Protein AF-A0A2G1YRS0-F1 (afdb_monomer)

Mean predicted aligned error: 4.76 Å

Foldseek 3Di:
DVVVVLVVQLVVQLVVQVVCVVVVVFPPPDHSNRLSCVVVCLQVVQVVVCVVPVNPCSNVVSVVVSCVVRVD

Solvent-accessible surface area (backbone atoms only — not comparable to full-atom values): 3996 Å² total; per-residue (Å²): 120,67,66,62,53,51,54,48,51,47,51,55,44,22,51,52,45,47,49,34,36,72,75,61,68,32,72,73,89,56,54,35,66,56,51,33,51,49,52,54,49,50,55,54,49,30,54,56,48,23,72,73,67,77,35,87,56,44,58,59,52,52,51,52,52,52,33,59,74,51,77,92

Secondary structure (DSSP, 8-state):
-HHHHHHHHHHHHHHHHHHHHHHTSS-TTS-HHHHHHHHHHHHHHHHHHHHHHT-TTHHHHHHHHHHHHTT-

pLDDT: mean 87.88, std 8.65, range [50.28, 98.06]

Nearest PDB structures (foldseek):
  4yze-assembly2_D  TM=8.943E-01  e=5.528E-01  Escherichia coli K-12
  3eup-assembly1_B  TM=8.386E-01  e=1.197E+00  Cytophaga hutchinsonii ATCC 33406
  5h9t-assembly3_F  TM=7.860E-01  e=2.003E+00  Pseudomonas aeruginosa PAO1
  5h9t-assembly2_D  TM=7.901E-01  e=2.278E+00  Pseudomonas aeruginosa PAO1
  5h9t-assembly4_H  TM=7.851E-01  e=2.947E+00  Pseudomonas aeruginosa PAO1

Radius of gyration: 13.39 Å; Cα contacts (8 Å, |Δi|>4): 46; chains: 1; bounding box: 28×30×33 Å

Sequence (72 aa):
MSDQNFAHLYGLLCDVIREAQKTGDISPRLTPETLAKLFISSIQGGYVLARIGDDDNIHQEIAGSLYELLDL

Structure (mmCIF, N/CA/C/O backbone):
data_AF-A0A2G1YRS0-F1
#
_entry.id   AF-A0A2G1YRS0-F1
#
loop_
_atom_site.group_PDB
_atom_site.id
_atom_site.type_symbol
_atom_site.label_atom_id
_atom_site.label_alt_id
_atom_site.label_comp_id
_atom_site.label_asym_id
_atom_site.label_entity_id
_atom_site.label_seq_id
_atom_site.pdbx_PDB_ins_code
_atom_site.Cartn_x
_atom_site.Cartn_y
_atom_site.Cartn_z
_atom_site.occupancy
_atom_site.B_iso_or_equiv
_atom_site.auth_seq_id
_atom_site.auth_comp_id
_atom_site.auth_asym_id
_atom_site.auth_atom_id
_atom_site.pdbx_PDB_model_num
ATOM 1 N N . MET A 1 1 ? -0.777 18.552 -11.850 1.00 50.28 1 MET A N 1
ATOM 2 C CA . MET A 1 1 ? -1.832 17.514 -11.952 1.00 50.28 1 MET A CA 1
ATOM 3 C C . MET A 1 1 ? -1.422 16.183 -11.320 1.00 50.28 1 MET A C 1
ATOM 5 O O . MET A 1 1 ? -2.301 15.542 -10.769 1.00 50.28 1 MET A O 1
ATOM 9 N N . SER A 1 2 ? -0.145 15.766 -11.334 1.00 62.38 2 SER A N 1
ATOM 10 C CA . SER A 1 2 ? 0.292 14.506 -10.694 1.00 62.38 2 SER A CA 1
ATOM 11 C C . SER A 1 2 ? 0.069 14.472 -9.179 1.00 62.38 2 SER A C 1
ATOM 13 O O . SER A 1 2 ? -0.441 13.485 -8.663 1.00 62.38 2 SER A O 1
ATOM 15 N N . ASP A 1 3 ? 0.399 15.554 -8.472 1.00 71.50 3 ASP A N 1
ATOM 16 C CA . ASP A 1 3 ? 0.490 15.519 -7.004 1.00 71.50 3 ASP A CA 1
ATOM 17 C C . ASP A 1 3 ? -0.874 15.394 -6.321 1.00 71.50 3 ASP A C 1
ATOM 19 O O . ASP A 1 3 ? -1.009 14.694 -5.322 1.00 71.50 3 ASP A O 1
ATOM 23 N N . GLN A 1 4 ? -1.912 16.003 -6.900 1.00 79.88 4 GLN A N 1
ATOM 24 C CA . GLN A 1 4 ? -3.290 15.845 -6.427 1.00 79.88 4 GLN A CA 1
ATOM 25 C C . GLN A 1 4 ? -3.802 14.418 -6.626 1.00 79.88 4 GLN A C 1
ATOM 27 O O . GLN A 1 4 ? -4.464 13.885 -5.741 1.00 79.88 4 GLN A O 1
ATOM 32 N N . ASN A 1 5 ? -3.458 13.780 -7.748 1.00 84.69 5 ASN A N 1
ATOM 33 C CA . ASN A 1 5 ? -3.858 12.400 -8.013 1.00 84.69 5 ASN A CA 1
ATOM 34 C C . ASN A 1 5 ? -3.152 11.428 -7.061 1.00 84.69 5 ASN A C 1
ATOM 36 O O . ASN A 1 5 ? -3.789 10.510 -6.554 1.00 84.69 5 ASN A O 1
ATOM 40 N N . PHE A 1 6 ? -1.869 11.657 -6.761 1.00 83.75 6 PHE A N 1
ATOM 41 C CA . PHE A 1 6 ? -1.140 10.859 -5.773 1.00 83.75 6 PHE A CA 1
ATOM 42 C C . PHE A 1 6 ? -1.672 11.053 -4.358 1.00 83.75 6 PHE A C 1
ATOM 44 O O . PHE A 1 6 ? -1.872 10.070 -3.651 1.00 83.75 6 PHE A O 1
ATOM 51 N N . ALA A 1 7 ? -1.949 12.293 -3.953 1.00 89.06 7 ALA A N 1
ATOM 52 C CA . ALA A 1 7 ? -2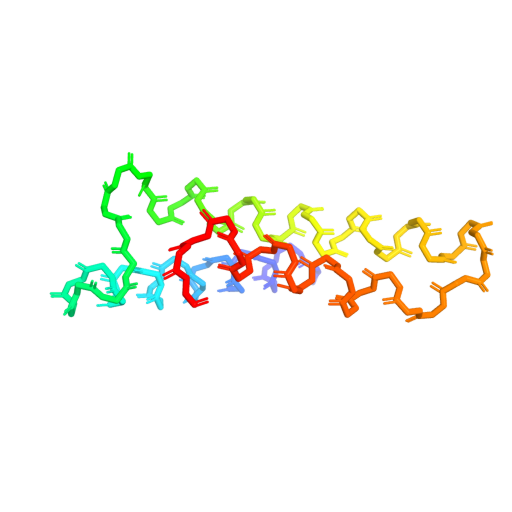.555 12.569 -2.655 1.00 89.06 7 ALA A CA 1
ATOM 53 C C . ALA A 1 7 ? -3.940 11.914 -2.529 1.00 89.06 7 ALA A C 1
ATOM 55 O O . ALA A 1 7 ? -4.266 11.353 -1.483 1.00 89.06 7 ALA A O 1
ATOM 56 N N . HIS A 1 8 ? -4.732 11.938 -3.604 1.00 91.62 8 HIS A N 1
ATOM 57 C CA . HIS A 1 8 ? -6.038 11.293 -3.641 1.00 91.62 8 HIS A CA 1
ATOM 58 C C . HIS A 1 8 ? -5.933 9.764 -3.554 1.00 91.62 8 HIS A C 1
ATOM 60 O O . HIS A 1 8 ? -6.589 9.161 -2.708 1.00 91.62 8 HIS A O 1
ATOM 66 N N . LEU A 1 9 ? -5.062 9.146 -4.360 1.00 90.69 9 LEU A N 1
ATOM 67 C CA . LEU A 1 9 ? -4.802 7.704 -4.317 1.00 90.69 9 LEU A CA 1
ATOM 68 C C . LEU A 1 9 ? -4.310 7.262 -2.936 1.00 90.69 9 LEU A C 1
ATOM 70 O O . LEU A 1 9 ? -4.785 6.266 -2.401 1.00 90.69 9 LEU A O 1
ATOM 74 N N . TYR A 1 10 ? -3.383 8.016 -2.348 1.00 94.94 10 TYR A N 1
ATOM 75 C CA . TYR A 1 10 ? -2.884 7.757 -1.004 1.00 94.94 10 TYR A CA 1
ATOM 76 C C . TYR A 1 10 ? -4.010 7.781 0.038 1.00 94.94 10 TYR A C 1
ATOM 78 O O . TYR A 1 10 ? -4.078 6.881 0.873 1.00 94.94 10 TYR A O 1
ATOM 86 N N . GLY A 1 11 ? -4.911 8.767 -0.038 1.00 97.06 11 GLY A N 1
ATOM 87 C CA . GLY A 1 11 ? -6.087 8.848 0.831 1.00 97.06 11 GLY A CA 1
ATOM 88 C C . GLY A 1 11 ? -6.991 7.621 0.706 1.00 97.06 11 GLY A C 1
ATOM 89 O O . GLY A 1 11 ? -7.267 6.968 1.709 1.00 97.06 11 GLY A O 1
ATOM 90 N N . LEU A 1 12 ? -7.361 7.253 -0.526 1.00 96.62 12 LEU A N 1
ATOM 91 C CA . LEU A 1 12 ? -8.178 6.064 -0.799 1.00 96.62 12 LEU A CA 1
ATOM 92 C C . LEU A 1 12 ? -7.532 4.787 -0.250 1.00 96.62 12 LEU A C 1
ATOM 94 O O . LEU A 1 12 ? -8.201 3.959 0.360 1.00 96.62 12 LEU A O 1
ATOM 98 N N . LEU A 1 13 ?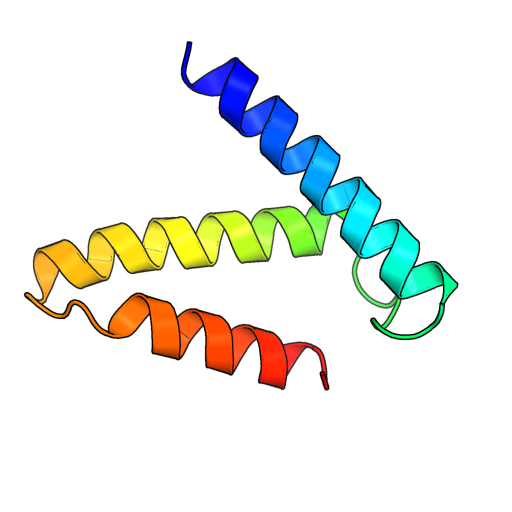 -6.219 4.642 -0.429 1.00 95.56 13 LEU A N 1
ATOM 99 C CA . LEU A 1 13 ? -5.488 3.471 0.038 1.00 95.56 13 LEU A CA 1
ATOM 100 C C . LEU A 1 13 ? -5.456 3.398 1.571 1.00 95.56 13 LEU A C 1
ATOM 102 O O . LEU A 1 13 ? -5.672 2.330 2.139 1.00 95.56 13 LEU A O 1
ATOM 106 N N . CYS A 1 14 ? -5.256 4.534 2.249 1.00 97.69 14 CYS A N 1
ATOM 107 C CA . CYS A 1 14 ? -5.346 4.607 3.708 1.00 97.69 14 CYS A CA 1
ATOM 108 C C . CYS A 1 14 ? -6.738 4.210 4.210 1.00 97.69 14 CYS A C 1
ATOM 110 O O . CYS A 1 14 ? -6.848 3.533 5.232 1.00 97.69 14 CYS A O 1
ATOM 112 N N . ASP A 1 15 ? -7.794 4.624 3.511 1.00 98.06 15 ASP A N 1
ATOM 113 C CA . ASP A 1 15 ? -9.167 4.309 3.895 1.00 98.06 15 ASP A CA 1
ATOM 114 C C . ASP A 1 15 ? -9.463 2.810 3.766 1.00 98.06 15 ASP A C 1
ATOM 116 O O . ASP A 1 15 ? -9.973 2.219 4.718 1.00 98.06 15 ASP A O 1
ATOM 120 N N . VAL A 1 16 ? -9.042 2.179 2.664 1.00 96.69 16 VAL A N 1
ATOM 121 C CA . VAL A 1 16 ? -9.186 0.727 2.452 1.00 96.69 16 VAL A CA 1
ATOM 122 C C . VAL A 1 16 ? -8.400 -0.073 3.489 1.00 96.69 16 VAL A C 1
ATOM 124 O O . VAL A 1 16 ? -8.937 -1.000 4.089 1.00 96.69 16 VAL A O 1
ATOM 127 N N . ILE A 1 17 ? -7.145 0.300 3.766 1.00 95.81 17 ILE A N 1
ATOM 128 C CA . ILE A 1 17 ? -6.336 -0.388 4.785 1.00 95.81 17 ILE A CA 1
ATOM 129 C C . ILE A 1 17 ? -6.985 -0.250 6.164 1.00 95.81 17 ILE A C 1
ATOM 131 O O . ILE A 1 17 ? -7.040 -1.211 6.929 1.00 95.81 17 ILE A O 1
ATOM 135 N N . ARG A 1 18 ? -7.515 0.934 6.486 1.00 97.50 18 ARG A N 1
ATOM 136 C CA . ARG A 1 18 ? -8.213 1.166 7.753 1.00 97.50 18 ARG A CA 1
ATOM 137 C C . ARG A 1 18 ? -9.483 0.324 7.863 1.00 97.50 18 ARG A C 1
ATOM 139 O O . ARG A 1 18 ? -9.813 -0.114 8.961 1.00 97.50 18 ARG A O 1
ATOM 146 N N . GLU A 1 19 ? -10.209 0.127 6.769 1.00 97.19 19 GLU A N 1
ATOM 147 C CA . GLU A 1 19 ? -11.373 -0.758 6.727 1.00 97.19 19 GLU A CA 1
ATOM 148 C C . GLU A 1 19 ? -10.974 -2.220 6.954 1.00 97.19 19 GLU A C 1
ATOM 150 O O . GLU A 1 19 ? -11.499 -2.844 7.873 1.00 97.19 19 GLU A O 1
ATOM 155 N N . ALA A 1 20 ? -9.966 -2.712 6.233 1.00 94.19 20 ALA A N 1
ATOM 156 C CA . ALA A 1 20 ? -9.441 -4.069 6.390 1.00 94.19 20 ALA A CA 1
ATOM 157 C C . ALA A 1 20 ? -8.889 -4.341 7.806 1.00 94.19 20 ALA A C 1
ATOM 159 O O . ALA A 1 20 ? -9.032 -5.428 8.360 1.00 94.19 20 ALA A O 1
ATOM 160 N N . GLN A 1 21 ? -8.292 -3.336 8.454 1.00 95.50 21 GLN A N 1
ATOM 161 C CA . GLN A 1 21 ? -7.861 -3.448 9.852 1.00 95.50 21 GLN A CA 1
ATOM 162 C C . GLN A 1 21 ? -9.036 -3.511 10.838 1.00 95.50 21 GLN A C 1
ATOM 164 O O . GLN A 1 21 ? -8.916 -4.132 11.893 1.00 95.50 21 GLN A O 1
ATOM 169 N N . LYS A 1 22 ? -10.176 -2.879 10.522 1.00 96.62 22 LYS A N 1
ATOM 170 C CA . LYS A 1 22 ? -11.389 -2.956 11.355 1.00 96.62 22 LYS A CA 1
ATOM 171 C C . LYS A 1 22 ? -12.069 -4.317 11.248 1.00 96.62 22 LYS A C 1
ATOM 173 O O . LYS A 1 22 ? -12.631 -4.771 12.241 1.00 96.62 22 LYS A O 1
ATOM 178 N N . THR A 1 23 ? -12.046 -4.937 10.069 1.00 95.44 23 THR A N 1
ATOM 179 C CA . THR A 1 23 ? -12.595 -6.284 9.838 1.00 95.44 23 THR A CA 1
ATOM 180 C C . THR A 1 23 ? -11.667 -7.388 10.340 1.00 95.44 23 THR A C 1
ATOM 182 O O . THR A 1 23 ? -12.124 -8.502 10.578 1.00 95.44 23 THR A O 1
ATOM 185 N N . GLY A 1 24 ? -10.396 -7.060 10.589 1.00 92.94 24 GLY A N 1
ATOM 186 C CA . GLY A 1 24 ? -9.377 -8.001 11.051 1.00 92.94 24 GLY A CA 1
ATOM 187 C C . GLY A 1 24 ? -8.648 -8.716 9.914 1.00 92.94 24 GLY A C 1
ATOM 188 O O . GLY A 1 24 ? -7.820 -9.575 10.200 1.00 92.94 24 GLY A O 1
ATOM 189 N N . ASP A 1 25 ? -8.914 -8.336 8.661 1.00 90.88 25 ASP A N 1
ATOM 190 C CA . ASP A 1 25 ? -8.263 -8.896 7.473 1.00 90.88 25 ASP A CA 1
ATOM 191 C C . ASP A 1 25 ? -6.787 -8.479 7.397 1.00 90.88 25 ASP A C 1
ATOM 193 O O . ASP A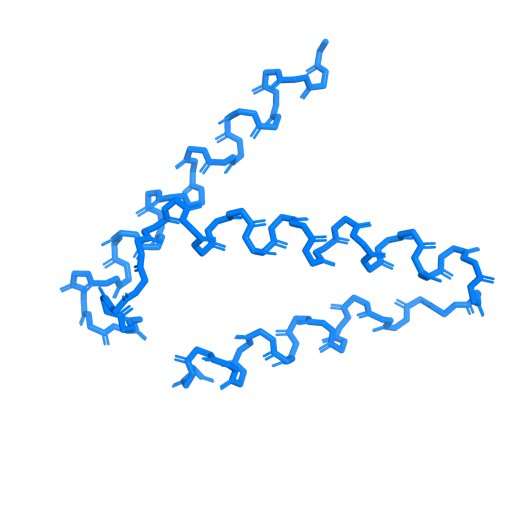 1 25 ? -5.953 -9.230 6.912 1.00 90.88 25 ASP A O 1
ATOM 197 N N . ILE A 1 26 ? -6.440 -7.289 7.904 1.00 90.69 26 ILE A N 1
ATOM 198 C CA . ILE A 1 26 ? -5.054 -6.805 7.978 1.00 90.69 26 ILE A CA 1
ATOM 199 C C . ILE A 1 26 ? -4.672 -6.511 9.428 1.00 90.69 26 ILE A C 1
ATOM 201 O O . ILE A 1 26 ? -5.411 -5.877 10.183 1.00 90.69 26 ILE A O 1
ATOM 205 N N . SER A 1 27 ? -3.457 -6.904 9.812 1.00 88.94 27 SER A N 1
ATOM 206 C CA . SER A 1 27 ? -2.902 -6.617 11.136 1.00 88.94 27 SER A CA 1
ATOM 207 C C . SER A 1 27 ? -2.803 -5.103 11.419 1.00 88.94 27 SER A C 1
ATOM 209 O O . SER A 1 27 ? -2.214 -4.360 10.625 1.00 88.94 27 SER A O 1
ATOM 211 N N . PRO A 1 28 ? -3.273 -4.610 12.584 1.00 9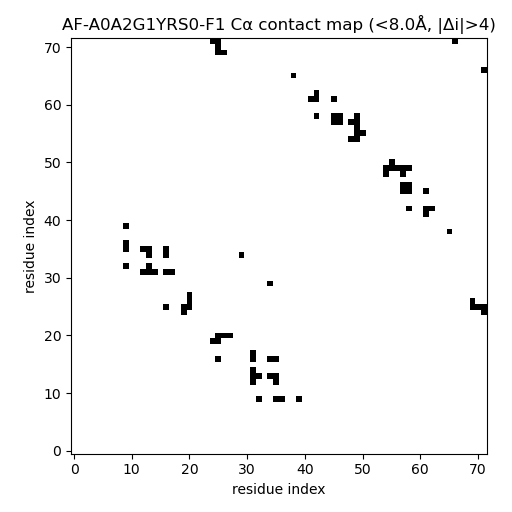1.69 28 PRO A N 1
ATOM 212 C CA . PRO A 1 28 ? -3.185 -3.196 12.955 1.00 91.69 28 PRO A CA 1
ATOM 213 C C . PRO A 1 28 ? -1.805 -2.784 13.503 1.00 91.69 28 PRO A C 1
ATOM 215 O O . PRO A 1 28 ? -1.663 -1.707 14.080 1.00 91.69 28 PRO A O 1
ATOM 218 N N . ARG A 1 29 ? -0.772 -3.633 13.369 1.00 90.50 29 ARG A N 1
ATOM 219 C CA . ARG A 1 29 ? 0.591 -3.351 13.867 1.00 90.50 29 ARG A CA 1
ATOM 220 C C . ARG A 1 29 ? 1.266 -2.179 13.155 1.00 90.50 29 ARG A C 1
ATOM 222 O O . ARG A 1 29 ? 2.114 -1.518 13.751 1.00 90.50 29 ARG A O 1
ATOM 229 N N . LEU A 1 30 ? 0.911 -1.941 11.895 1.00 90.56 30 LEU A N 1
ATOM 230 C CA . LEU A 1 30 ? 1.369 -0.801 11.106 1.00 90.56 30 LEU A CA 1
ATOM 231 C C . LEU A 1 30 ? 0.201 0.149 10.865 1.00 90.56 30 LEU A C 1
ATOM 233 O O . LEU A 1 30 ? -0.939 -0.282 10.696 1.00 90.56 30 LEU A O 1
ATOM 237 N N . THR A 1 31 ? 0.480 1.450 10.827 1.00 95.62 31 THR A N 1
ATOM 238 C CA . THR A 1 31 ? -0.569 2.431 10.536 1.00 95.62 31 THR A CA 1
ATOM 239 C C . THR A 1 31 ? -1.005 2.335 9.068 1.00 95.62 31 THR A C 1
ATOM 241 O O . THR A 1 31 ? -0.164 2.021 8.212 1.00 95.62 31 THR A O 1
ATOM 244 N N . PRO A 1 32 ? -2.271 2.658 8.740 1.00 96.31 32 PRO A N 1
ATOM 245 C CA . PRO A 1 32 ? -2.734 2.729 7.354 1.00 96.31 32 PRO A CA 1
ATOM 246 C C . PRO A 1 32 ? -1.839 3.594 6.463 1.00 96.31 32 PRO A C 1
ATOM 248 O O . PRO A 1 32 ? -1.525 3.220 5.339 1.00 96.31 32 PRO A O 1
ATOM 251 N N . GLU A 1 33 ? -1.352 4.713 6.995 1.00 96.62 33 GLU A N 1
ATOM 252 C CA . GLU A 1 33 ? -0.452 5.647 6.319 1.00 96.62 33 GLU A CA 1
ATOM 253 C C . GLU A 1 33 ? 0.899 5.011 5.971 1.00 96.62 33 GLU A C 1
ATOM 255 O O . GLU A 1 33 ? 1.463 5.261 4.904 1.00 96.62 33 GLU A O 1
ATOM 260 N N . THR A 1 34 ? 1.432 4.191 6.879 1.00 94.44 34 THR A N 1
ATOM 261 C CA . THR A 1 34 ? 2.714 3.504 6.689 1.00 94.44 34 THR A CA 1
ATOM 262 C C . THR A 1 34 ? 2.583 2.424 5.621 1.00 94.44 34 THR A C 1
ATOM 264 O O . THR A 1 34 ? 3.400 2.371 4.702 1.00 94.44 34 THR A O 1
ATOM 267 N N . LEU A 1 35 ? 1.524 1.615 5.696 1.00 93.62 35 LEU A N 1
ATOM 268 C CA . LEU A 1 35 ? 1.224 0.581 4.704 1.00 93.62 35 LEU A CA 1
ATOM 269 C C . LEU A 1 35 ? 0.924 1.179 3.322 1.00 93.62 35 LEU A C 1
ATOM 271 O O . LEU A 1 35 ? 1.462 0.712 2.322 1.00 93.62 35 LEU A O 1
ATOM 275 N N . ALA A 1 36 ? 0.157 2.268 3.252 1.00 94.38 36 ALA A N 1
ATOM 276 C CA . ALA A 1 36 ? -0.132 2.945 1.992 1.00 94.38 36 ALA A CA 1
ATOM 277 C C . ALA A 1 36 ? 1.145 3.473 1.316 1.00 94.38 36 ALA A C 1
ATOM 279 O O . ALA A 1 36 ? 1.335 3.291 0.112 1.00 94.38 36 ALA A O 1
ATOM 280 N N . LYS A 1 37 ? 2.057 4.087 2.085 1.00 93.50 37 LYS A N 1
ATOM 281 C CA . LYS A 1 37 ? 3.364 4.521 1.565 1.00 93.50 37 LYS A CA 1
ATOM 282 C C . LYS A 1 37 ? 4.202 3.346 1.085 1.00 93.50 37 LYS A C 1
ATOM 284 O O . LYS A 1 37 ? 4.841 3.473 0.043 1.00 93.50 37 LYS A O 1
ATOM 289 N N . LEU A 1 38 ? 4.199 2.235 1.822 1.00 92.06 38 LEU A N 1
ATOM 290 C CA . LEU A 1 38 ? 4.910 1.020 1.437 1.00 92.06 38 LEU A CA 1
ATOM 291 C C . LEU A 1 38 ? 4.408 0.509 0.083 1.00 92.06 38 LEU A C 1
ATOM 293 O O . LEU A 1 38 ? 5.208 0.382 -0.836 1.00 92.06 38 LEU A O 1
ATOM 297 N N . PHE A 1 39 ? 3.098 0.312 -0.082 1.00 90.50 39 PHE A N 1
ATOM 298 C CA . PHE A 1 39 ? 2.525 -0.173 -1.342 1.00 90.50 39 PHE A CA 1
ATOM 299 C C . PHE A 1 39 ? 2.828 0.753 -2.518 1.00 90.50 39 PHE A C 1
ATOM 301 O O . PHE A 1 39 ? 3.300 0.291 -3.555 1.00 90.50 39 PHE A O 1
ATOM 308 N N . ILE A 1 40 ? 2.613 2.063 -2.357 1.00 90.56 40 ILE A N 1
ATOM 309 C CA . ILE A 1 40 ? 2.887 3.038 -3.422 1.00 90.56 40 ILE A CA 1
ATOM 310 C C . ILE A 1 40 ? 4.370 3.008 -3.803 1.00 90.56 40 ILE A C 1
ATOM 312 O O . ILE A 1 40 ? 4.692 2.957 -4.989 1.00 90.56 40 ILE A O 1
ATOM 316 N N . SER A 1 41 ? 5.265 3.001 -2.812 1.00 91.06 41 SER A N 1
ATOM 317 C CA . SER A 1 41 ? 6.712 2.989 -3.051 1.00 91.06 41 SER A CA 1
ATOM 318 C C . SER A 1 41 ? 7.162 1.696 -3.728 1.00 91.06 41 SER A C 1
ATOM 320 O O . SER A 1 41 ? 7.962 1.753 -4.657 1.00 91.06 41 SER A O 1
ATOM 322 N N . SER A 1 42 ? 6.621 0.545 -3.320 1.00 90.50 42 SER A N 1
ATOM 323 C CA . SER A 1 42 ? 6.923 -0.751 -3.932 1.00 90.50 42 SER A CA 1
ATOM 324 C C . SER A 1 42 ? 6.445 -0.820 -5.381 1.00 90.50 42 SER A C 1
ATOM 326 O O . SER A 1 42 ? 7.207 -1.224 -6.252 1.00 90.50 42 SER A O 1
ATOM 328 N N . ILE A 1 43 ? 5.224 -0.363 -5.677 1.00 86.44 43 ILE A N 1
ATOM 329 C CA . ILE A 1 43 ? 4.689 -0.345 -7.048 1.00 86.44 43 ILE A CA 1
ATOM 330 C C . ILE A 1 43 ? 5.502 0.607 -7.938 1.00 86.44 43 ILE A C 1
ATOM 332 O O . ILE A 1 43 ? 5.868 0.246 -9.058 1.00 86.44 43 ILE A O 1
ATOM 336 N N . GLN A 1 44 ? 5.815 1.811 -7.446 1.00 87.12 44 GLN A N 1
ATOM 337 C CA . GLN A 1 44 ? 6.615 2.790 -8.189 1.00 87.12 44 GLN A CA 1
ATOM 338 C C . GLN A 1 44 ? 8.053 2.313 -8.410 1.00 87.12 44 GLN A C 1
ATOM 340 O O . GLN A 1 44 ? 8.575 2.441 -9.516 1.00 87.12 44 GLN A O 1
ATOM 345 N N . GLY A 1 45 ? 8.683 1.740 -7.383 1.00 88.44 45 GLY A N 1
ATOM 346 C CA . GLY A 1 45 ? 10.008 1.135 -7.488 1.00 88.44 45 GLY A CA 1
ATOM 347 C C . GLY A 1 45 ? 10.017 -0.027 -8.478 1.00 88.44 45 GLY A C 1
ATOM 348 O O . GLY A 1 45 ? 10.889 -0.082 -9.341 1.00 88.44 45 GLY A O 1
ATOM 349 N N . GLY A 1 46 ? 8.994 -0.884 -8.427 1.00 87.25 46 GLY A N 1
ATOM 350 C CA . GLY A 1 46 ? 8.775 -1.962 -9.389 1.00 87.25 46 GLY A CA 1
ATOM 351 C C . GLY A 1 46 ? 8.696 -1.467 -10.825 1.00 87.25 46 GLY A C 1
ATOM 352 O O . GLY A 1 46 ? 9.377 -2.004 -11.687 1.00 87.25 46 GLY A O 1
ATOM 353 N N . TYR A 1 47 ? 7.959 -0.382 -11.076 1.00 86.12 47 TYR A N 1
ATOM 354 C CA . TYR A 1 47 ? 7.861 0.208 -12.417 1.00 86.12 47 TYR A CA 1
ATOM 355 C C . TYR A 1 47 ? 9.222 0.676 -12.948 1.00 86.12 47 TYR A C 1
ATOM 357 O O . TYR A 1 47 ? 9.550 0.483 -14.120 1.00 86.12 47 TYR A O 1
ATOM 365 N N . VAL A 1 48 ? 10.034 1.293 -12.085 1.00 89.25 48 VAL A N 1
ATOM 366 C CA . VAL A 1 48 ? 11.389 1.729 -12.448 1.00 89.25 48 VAL A CA 1
ATOM 367 C C . VAL A 1 48 ? 12.281 0.524 -12.751 1.00 89.25 48 VAL A C 1
ATOM 369 O O . VAL A 1 48 ? 12.999 0.541 -13.748 1.00 89.25 48 VAL A O 1
ATOM 372 N N . LEU A 1 49 ? 12.218 -0.519 -11.923 1.00 87.25 49 LEU A N 1
ATOM 373 C CA . LEU A 1 49 ? 13.022 -1.729 -12.083 1.00 87.25 49 LEU A CA 1
ATOM 374 C C . LEU A 1 49 ? 12.626 -2.538 -13.327 1.00 87.25 49 LEU A C 1
ATOM 376 O O . LEU A 1 49 ? 13.522 -2.902 -14.085 1.00 87.25 49 LEU A O 1
ATOM 380 N N . ALA A 1 50 ? 11.326 -2.723 -13.599 1.00 88.81 50 ALA A N 1
ATOM 381 C CA . ALA A 1 50 ? 10.811 -3.343 -14.830 1.00 88.81 50 ALA A CA 1
ATOM 382 C C . ALA A 1 50 ? 11.444 -2.714 -16.068 1.00 88.81 50 ALA A C 1
ATOM 3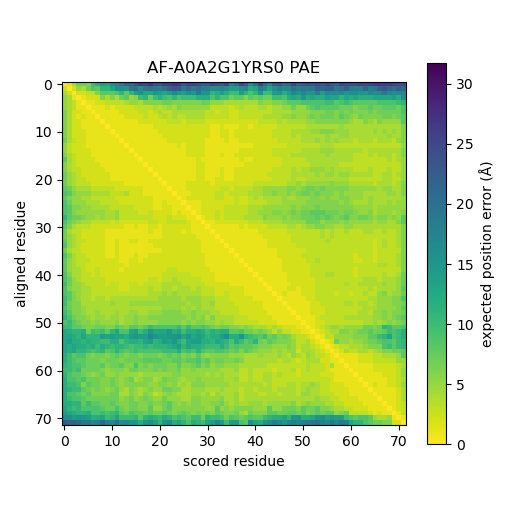84 O O . ALA A 1 50 ? 11.974 -3.390 -16.946 1.00 88.81 50 ALA A O 1
ATOM 385 N N . ARG A 1 51 ? 11.446 -1.379 -16.103 1.00 87.25 51 ARG A N 1
ATOM 386 C CA . ARG A 1 51 ? 11.931 -0.618 -17.250 1.00 87.25 51 ARG A CA 1
ATOM 387 C 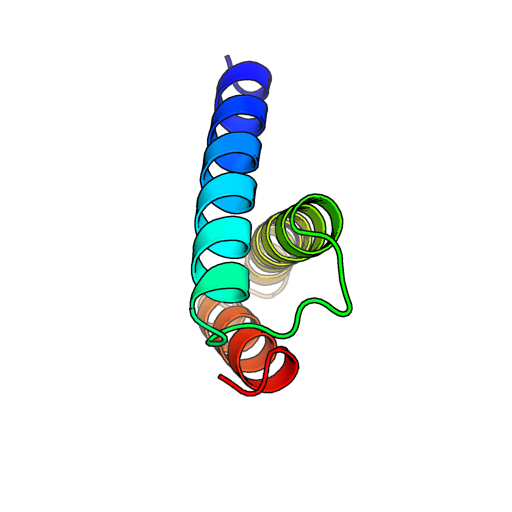C . ARG A 1 51 ? 13.446 -0.685 -17.438 1.00 87.25 51 ARG A C 1
ATOM 389 O O . ARG A 1 51 ? 13.921 -0.473 -18.549 1.00 87.25 51 ARG A O 1
ATOM 396 N N . ILE A 1 52 ? 14.199 -0.922 -16.366 1.00 89.94 52 ILE A N 1
ATOM 397 C CA . ILE A 1 52 ? 15.655 -1.107 -16.428 1.00 89.94 52 ILE A CA 1
ATOM 398 C C . ILE A 1 52 ? 15.997 -2.545 -16.837 1.00 89.94 52 ILE A C 1
ATOM 400 O O . ILE A 1 52 ? 16.968 -2.748 -17.562 1.00 89.94 52 ILE A O 1
ATOM 404 N N . GLY A 1 53 ? 15.224 -3.522 -16.359 1.00 86.38 53 GLY A N 1
ATOM 405 C CA . GLY A 1 53 ? 15.473 -4.949 -16.561 1.00 86.38 53 GLY A CA 1
ATOM 406 C C . GLY A 1 53 ? 14.845 -5.564 -17.812 1.00 86.38 53 GLY A C 1
ATOM 407 O O . GLY A 1 53 ? 15.193 -6.697 -18.123 1.00 86.38 53 GLY A O 1
ATOM 408 N N . ASP A 1 54 ? 13.958 -4.843 -18.511 1.00 83.88 54 ASP A N 1
ATOM 409 C CA . ASP A 1 54 ? 13.077 -5.397 -19.558 1.00 83.88 54 ASP A CA 1
ATOM 410 C C . ASP A 1 54 ? 12.238 -6.579 -19.030 1.00 83.88 54 ASP A C 1
ATOM 412 O O . ASP A 1 54 ? 12.072 -7.608 -19.682 1.00 83.88 54 ASP A O 1
ATOM 416 N N . ASP A 1 55 ? 11.759 -6.437 -17.789 1.00 83.94 55 ASP A 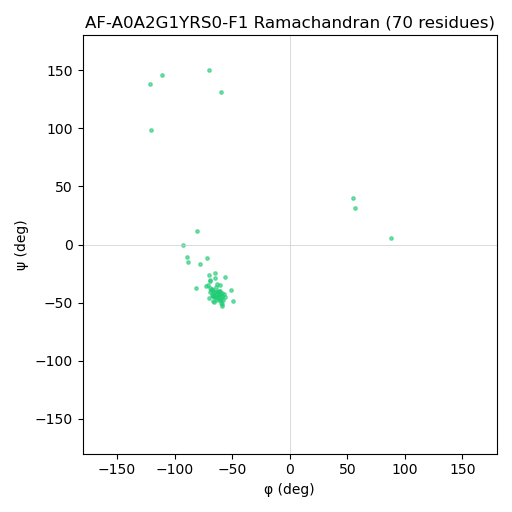N 1
ATOM 417 C CA . ASP A 1 55 ? 10.985 -7.455 -17.080 1.00 83.94 55 ASP A CA 1
ATOM 418 C C . ASP A 1 55 ? 9.600 -6.921 -16.707 1.00 83.94 55 ASP A C 1
ATOM 420 O O . ASP A 1 55 ? 9.410 -6.230 -15.701 1.0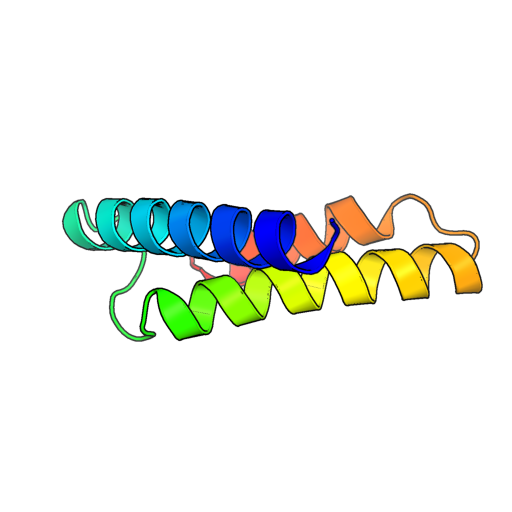0 83.94 55 ASP A O 1
ATOM 424 N N . ASP A 1 56 ? 8.616 -7.274 -17.528 1.00 81.31 56 ASP A N 1
ATOM 425 C CA . ASP A 1 56 ? 7.220 -6.884 -17.339 1.00 81.31 56 ASP A CA 1
ATOM 426 C C . ASP A 1 56 ? 6.536 -7.620 -16.167 1.00 81.31 56 ASP A C 1
ATOM 428 O O . ASP A 1 56 ? 5.444 -7.224 -15.742 1.00 81.31 56 ASP A O 1
ATOM 432 N N . ASN A 1 57 ? 7.153 -8.670 -15.605 1.00 85.50 57 ASN A N 1
ATOM 433 C CA . ASN A 1 57 ? 6.538 -9.496 -14.559 1.00 85.50 57 ASN A CA 1
ATOM 434 C C . ASN A 1 57 ? 6.788 -8.982 -13.139 1.00 85.50 57 ASN A C 1
ATOM 436 O O . ASN A 1 57 ? 6.061 -9.368 -12.221 1.00 85.50 57 ASN A O 1
ATOM 440 N N . ILE A 1 58 ? 7.740 -8.065 -12.940 1.00 85.12 58 ILE A N 1
ATOM 441 C CA . ILE A 1 58 ? 8.145 -7.599 -11.603 1.00 85.12 58 ILE A CA 1
ATOM 442 C C . ILE A 1 58 ? 6.975 -7.037 -10.776 1.00 85.12 58 ILE A C 1
ATOM 444 O O . ILE A 1 58 ? 6.961 -7.099 -9.549 1.00 85.12 58 ILE A O 1
ATOM 448 N N . HIS A 1 59 ? 5.953 -6.497 -11.443 1.00 80.00 59 HIS A N 1
ATOM 449 C CA . HIS A 1 59 ? 4.749 -5.992 -10.793 1.00 80.00 59 HIS A CA 1
ATOM 450 C C . HIS A 1 59 ? 3.911 -7.100 -10.152 1.00 80.00 59 HIS A C 1
ATOM 452 O O . HIS A 1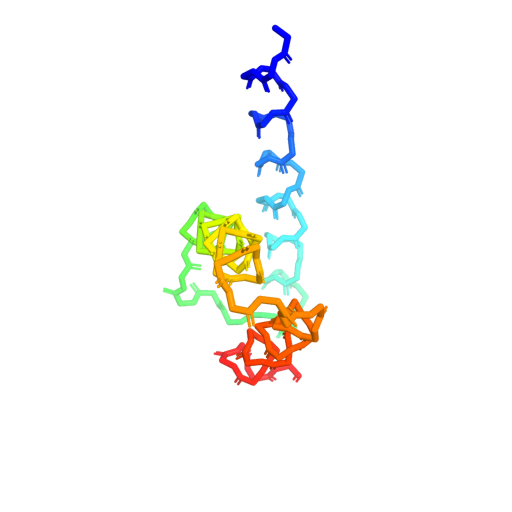 59 ? 3.357 -6.888 -9.073 1.00 80.00 59 HIS A O 1
ATOM 458 N N . GLN A 1 60 ? 3.822 -8.265 -10.800 1.00 83.50 60 GLN A N 1
ATOM 459 C CA . GLN A 1 60 ? 3.128 -9.427 -10.248 1.00 83.50 60 GLN A CA 1
ATOM 460 C C . GLN A 1 60 ? 3.897 -9.996 -9.057 1.00 83.50 60 GLN A C 1
ATOM 462 O O . GLN A 1 60 ? 3.288 -10.312 -8.038 1.00 83.50 60 GLN A O 1
ATOM 467 N N . GLU A 1 61 ? 5.227 -10.051 -9.154 1.00 87.25 61 GLU A N 1
ATOM 468 C CA . GLU A 1 61 ? 6.089 -10.514 -8.064 1.00 87.25 61 GLU A CA 1
ATOM 469 C C . GLU A 1 61 ? 5.978 -9.609 -6.834 1.00 87.25 61 GLU A C 1
ATOM 471 O O . GLU A 1 61 ? 5.724 -10.089 -5.733 1.00 87.25 61 GLU A O 1
ATOM 476 N N . ILE A 1 62 ? 6.063 -8.288 -7.024 1.00 87.44 62 ILE A N 1
ATOM 477 C CA . ILE A 1 62 ? 5.910 -7.312 -5.937 1.00 87.44 62 ILE A CA 1
ATOM 478 C C . ILE A 1 62 ? 4.523 -7.407 -5.303 1.00 87.44 62 ILE A C 1
ATOM 480 O O . ILE A 1 62 ? 4.413 -7.352 -4.079 1.00 87.44 62 ILE A O 1
ATOM 484 N N . ALA A 1 63 ? 3.463 -7.551 -6.104 1.00 82.62 63 ALA A N 1
ATOM 485 C CA . ALA A 1 63 ? 2.119 -7.735 -5.569 1.00 82.62 63 ALA A CA 1
ATOM 486 C C . ALA A 1 63 ? 2.034 -9.014 -4.721 1.00 82.62 63 ALA A C 1
ATOM 488 O O . ALA A 1 63 ? 1.570 -8.946 -3.586 1.00 82.62 63 ALA A O 1
ATOM 489 N N . GLY A 1 64 ? 2.544 -10.142 -5.226 1.00 85.44 64 GLY A N 1
ATOM 490 C CA . GLY A 1 64 ? 2.595 -11.410 -4.494 1.00 85.44 64 GLY A CA 1
ATOM 491 C C . GLY A 1 64 ? 3.358 -11.302 -3.173 1.00 85.44 64 GLY A C 1
ATOM 492 O O . GLY A 1 64 ? 2.832 -11.671 -2.128 1.00 85.44 64 GLY A O 1
ATOM 493 N N . SER A 1 65 ? 4.546 -10.692 -3.181 1.00 86.38 65 SER A N 1
ATOM 494 C CA . SER A 1 65 ? 5.331 -10.481 -1.957 1.00 86.38 65 SER A CA 1
ATOM 495 C C . SER A 1 65 ? 4.632 -9.570 -0.945 1.00 86.38 65 SER A C 1
ATOM 497 O O . SER A 1 65 ? 4.789 -9.751 0.260 1.00 86.38 65 SER A O 1
ATOM 499 N N . LEU A 1 66 ? 3.864 -8.576 -1.403 1.00 84.62 66 LEU A N 1
ATOM 500 C CA . LEU A 1 66 ? 3.074 -7.728 -0.509 1.00 84.62 66 LEU A CA 1
ATOM 501 C C . LEU A 1 66 ? 1.915 -8.499 0.132 1.00 84.62 66 LEU A C 1
ATOM 503 O O . LEU A 1 66 ? 1.654 -8.270 1.309 1.00 84.62 66 LEU A O 1
ATOM 507 N N . TYR A 1 67 ? 1.261 -9.409 -0.597 1.00 81.81 67 TYR A N 1
ATOM 508 C CA . TYR A 1 67 ? 0.258 -10.315 -0.023 1.00 81.81 67 TYR A CA 1
ATOM 509 C C . TYR A 1 67 ? 0.870 -11.189 1.078 1.00 81.81 67 TYR A C 1
ATOM 511 O O . TYR A 1 67 ? 0.391 -11.166 2.211 1.00 81.81 67 TYR A O 1
ATOM 519 N N . GLU A 1 68 ? 1.998 -11.844 0.789 1.00 84.19 68 GLU A N 1
ATOM 520 C CA . GLU A 1 68 ? 2.710 -12.684 1.762 1.00 84.19 68 GLU A CA 1
ATOM 521 C C . GLU A 1 68 ? 3.135 -11.904 3.017 1.00 84.19 68 GLU A C 1
ATOM 523 O O . GLU A 1 68 ? 2.982 -12.385 4.137 1.00 84.19 68 GLU A O 1
ATOM 528 N N . LEU A 1 69 ? 3.635 -10.673 2.860 1.00 81.56 69 LEU A N 1
ATOM 529 C CA . LEU A 1 69 ? 4.044 -9.823 3.987 1.00 81.56 69 LEU A CA 1
ATOM 530 C C . LEU A 1 69 ? 2.886 -9.411 4.902 1.00 81.56 69 LEU A C 1
ATOM 532 O O . LEU A 1 69 ? 3.120 -9.054 6.060 1.00 81.56 69 LEU A O 1
ATOM 536 N N . LEU A 1 70 ? 1.663 -9.397 4.379 1.00 78.88 70 LEU A N 1
ATOM 537 C CA . LEU A 1 70 ? 0.466 -9.027 5.127 1.00 78.88 70 LEU A CA 1
ATOM 538 C C . LEU A 1 70 ? -0.230 -10.232 5.760 1.00 78.88 70 LEU A C 1
ATOM 540 O O . LEU A 1 70 ? -1.215 -10.016 6.464 1.00 78.88 70 LEU A O 1
ATOM 544 N N . ASP A 1 71 ? 0.296 -11.448 5.562 1.00 72.25 71 ASP A N 1
ATOM 545 C CA . ASP A 1 71 ? -0.366 -12.703 5.948 1.00 72.25 71 ASP A CA 1
ATOM 546 C C . ASP A 1 71 ? -1.767 -12.840 5.292 1.00 72.25 71 ASP A C 1
ATOM 548 O O . ASP A 1 71 ? -2.689 -13.405 5.886 1.00 72.25 71 ASP A O 1
ATOM 552 N N . LEU A 1 72 ? -1.933 -12.286 4.079 1.00 59.62 72 LEU A N 1
ATOM 553 C CA . LEU A 1 72 ? -3.168 -12.329 3.277 1.00 59.62 72 LEU A CA 1
ATOM 554 C C . LEU A 1 72 ? -3.184 -13.497 2.285 1.00 59.62 72 LEU A C 1
ATOM 556 O O . LEU A 1 72 ? -2.138 -13.752 1.647 1.00 59.62 72 LEU A O 1
#